Protein AF-A0A510PGV2-F1 (afdb_monomer)

Solvent-accessible surface area (backbone atoms only — not comparable to full-atom values): 8156 Å² total; per-residue (Å²): 136,83,71,83,74,78,72,60,62,69,60,60,51,47,45,37,50,50,29,18,53,53,31,8,51,50,31,44,74,74,47,84,85,83,48,67,59,49,62,38,31,48,44,37,38,28,48,31,63,77,69,66,36,68,88,75,58,78,56,80,30,56,81,50,52,75,54,80,34,72,81,30,33,66,59,37,43,40,51,72,75,66,57,51,56,69,61,58,52,32,24,52,53,23,15,56,55,14,42,55,33,34,50,45,22,51,54,46,35,74,68,45,80,95,51,57,70,71,54,27,54,52,52,9,50,50,50,26,60,54,56,57,53,74,77,53,80,76,77,73,93,70,79,91,123

Mean predicted aligned error: 7.86 Å

Sequence (145 aa):
MTILKRFPLSHTLFWAIIYFVALGIISVILGQDVSWDLRNYHFYNPYMLLTGRFKYDVLPAQIQTFLNPLIDVPFFLAVYYLKLPPIVVGFLMGGFHGLNQWLVHLITYHSLDKVSERYKITLSIAAAITSIFGAAYIGVRNQYW

Organism: NCBI:txid2358142

Radius of gyration: 19.3 Å; Cα contacts (8 Å, |Δi|>4): 127; chains: 1; bounding box: 45×46×48 Å

Foldseek 3Di:
DDDDPDPPVVVLVVQLVVLLQVQLVVLLVVADDPDPCCVQQLQVLLVCVVVVVVVPDDCSNPVSNPDDNPVSNVVNCVCPVVVHDRSVSSSRVSSVVSNVLSVQLVVQLVVDDPDDNVCSNVVSNVRSVVVVVVVVPPPPPDDPD

pLDDT: mean 85.0, std 18.14, range [34.97, 98.25]

Secondary structure (DSSP, 8-state):
--------HHHHHHHHHHHHHHHHHHHHHH-----HHIIIIITHHHHHHHTTGGGT-SSTTGGGGGS-GGGTHHHHIIIIIS---HHHHHHHHHHHHHHHHHHHHHHHHHH-SSS-HHHHHHHHHHHHHHHHHHS----------

Structure (mmCIF, N/CA/C/O backbone):
data_AF-A0A510PGV2-F1
#
_entry.id   AF-A0A510PGV2-F1
#
loop_
_atom_site.group_PDB
_atom_site.id
_atom_site.type_symbol
_atom_site.label_atom_id
_atom_site.label_alt_id
_atom_site.label_comp_id
_atom_site.label_asym_id
_atom_site.label_entity_id
_atom_site.label_seq_id
_atom_site.pdbx_PDB_ins_code
_atom_site.Cartn_x
_atom_site.Cartn_y
_atom_site.Cartn_z
_atom_site.occupancy
_atom_site.B_iso_or_equiv
_atom_site.auth_seq_id
_atom_site.auth_comp_id
_atom_site.auth_asym_id
_atom_site.auth_atom_id
_atom_site.pdbx_PDB_model_num
ATOM 1 N N . MET A 1 1 ? 8.205 -22.340 -30.275 1.00 38.66 1 MET A N 1
ATOM 2 C CA . MET A 1 1 ? 8.136 -22.419 -28.799 1.00 38.66 1 MET A CA 1
ATOM 3 C C . MET A 1 1 ? 9.341 -21.673 -28.239 1.00 38.66 1 MET A C 1
ATOM 5 O O . MET A 1 1 ? 10.336 -22.266 -27.844 1.00 38.66 1 MET A O 1
ATOM 9 N N . THR A 1 2 ? 9.309 -20.347 -28.356 1.00 40.28 2 THR A N 1
ATOM 10 C CA . THR A 1 2 ? 10.484 -19.491 -28.160 1.00 40.28 2 THR A CA 1
ATOM 11 C C . THR A 1 2 ? 10.481 -18.987 -26.726 1.00 40.28 2 THR A C 1
ATOM 13 O O . THR A 1 2 ? 9.855 -17.986 -26.406 1.00 40.28 2 THR A O 1
ATOM 16 N N . ILE A 1 3 ? 11.105 -19.797 -25.872 1.00 44.12 3 ILE A N 1
ATOM 17 C CA . ILE A 1 3 ? 11.958 -1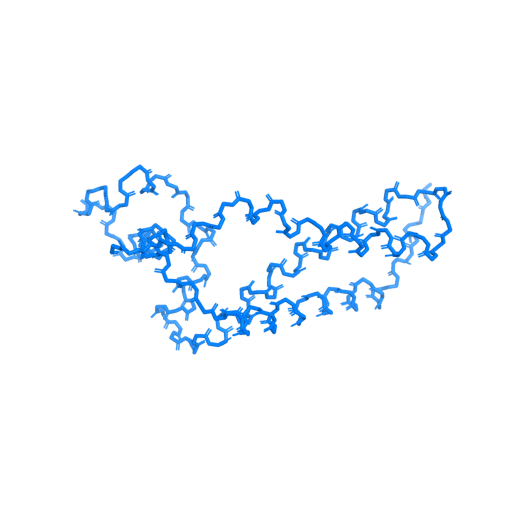9.422 -24.741 1.00 44.12 3 ILE A CA 1
AT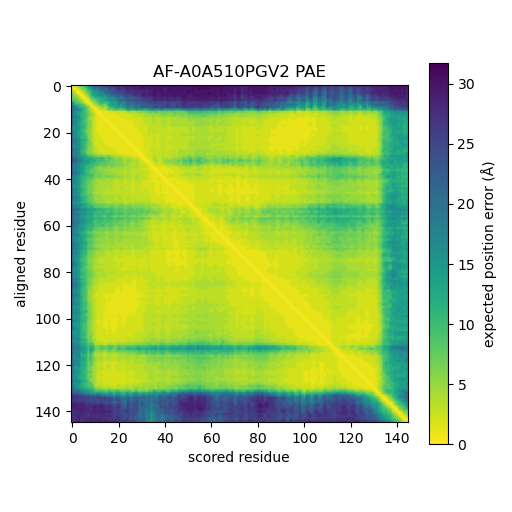OM 18 C C . ILE A 1 3 ? 11.667 -18.021 -24.189 1.00 44.12 3 ILE A C 1
ATOM 20 O O . ILE A 1 3 ? 12.104 -17.015 -24.747 1.00 44.12 3 ILE A O 1
ATOM 24 N N . LEU A 1 4 ? 10.983 -18.012 -23.041 1.00 46.31 4 LEU A N 1
ATOM 25 C CA . LEU A 1 4 ? 11.036 -16.979 -22.010 1.00 46.31 4 LEU A CA 1
ATOM 26 C C . LEU A 1 4 ? 12.460 -16.405 -21.937 1.00 46.31 4 LEU A C 1
ATOM 28 O O . LEU A 1 4 ? 13.350 -16.985 -21.308 1.00 46.31 4 LEU A O 1
ATOM 32 N N . LYS A 1 5 ? 12.696 -15.284 -22.628 1.00 47.00 5 LYS A N 1
ATOM 33 C CA . LYS A 1 5 ? 13.910 -14.494 -22.451 1.00 47.00 5 LYS A CA 1
ATOM 34 C C . LYS A 1 5 ? 13.918 -14.091 -20.987 1.00 47.00 5 LYS A C 1
ATOM 36 O O . LYS A 1 5 ? 13.003 -13.421 -20.522 1.00 47.00 5 LYS A O 1
ATOM 41 N N . ARG A 1 6 ? 14.925 -14.591 -20.272 1.00 46.47 6 ARG A N 1
ATOM 42 C CA . ARG A 1 6 ? 15.174 -14.338 -18.857 1.00 46.47 6 ARG A CA 1
ATOM 43 C C . ARG A 1 6 ? 15.031 -12.842 -18.607 1.00 46.47 6 ARG A C 1
ATOM 45 O O . ARG A 1 6 ? 15.906 -12.081 -19.002 1.00 46.47 6 ARG A O 1
ATOM 52 N N . PHE A 1 7 ? 13.951 -12.440 -17.948 1.00 50.09 7 PHE A N 1
ATOM 53 C CA . PHE A 1 7 ? 13.976 -11.237 -17.137 1.00 50.09 7 PHE A CA 1
ATOM 54 C C . PHE A 1 7 ? 15.038 -11.505 -16.082 1.00 50.09 7 PHE A C 1
ATOM 56 O O . PHE A 1 7 ? 14.822 -12.396 -15.254 1.00 50.09 7 PHE A O 1
ATOM 63 N N . PRO A 1 8 ? 16.215 -10.860 -16.115 1.00 53.31 8 PRO A N 1
ATOM 64 C CA . PRO A 1 8 ? 17.098 -10.983 -14.979 1.00 53.31 8 PRO A CA 1
ATOM 65 C C . PRO A 1 8 ? 16.313 -10.352 -13.826 1.00 53.31 8 PRO A C 1
ATOM 67 O O . PRO A 1 8 ? 16.048 -9.149 -13.834 1.00 53.31 8 PRO A O 1
ATOM 70 N N . LEU A 1 9 ? 15.862 -11.179 -12.875 1.00 52.38 9 LEU A N 1
ATOM 71 C CA . LEU A 1 9 ? 15.089 -10.736 -11.708 1.00 52.38 9 LEU A CA 1
ATOM 72 C C . LEU A 1 9 ? 15.751 -9.522 -11.024 1.00 52.38 9 LEU A C 1
ATOM 74 O O . LEU A 1 9 ? 15.068 -8.733 -10.381 1.00 52.38 9 LEU A O 1
ATOM 78 N N . SER A 1 10 ? 17.066 -9.349 -11.208 1.00 60.03 10 SER A N 1
ATOM 79 C CA . SER A 1 10 ? 17.862 -8.227 -10.721 1.00 60.03 10 SER A CA 1
ATOM 80 C C . SER A 1 10 ? 17.380 -6.847 -11.176 1.00 60.03 10 SER A C 1
ATOM 82 O O . SER A 1 10 ? 17.462 -5.928 -10.374 1.00 60.03 10 SER A O 1
ATOM 84 N N . HIS A 1 11 ? 16.862 -6.659 -12.397 1.00 75.75 11 HIS A N 1
ATOM 85 C CA . HIS A 1 11 ? 16.410 -5.328 -12.840 1.00 75.75 11 HIS A CA 1
ATOM 86 C C . HIS A 1 11 ? 14.982 -5.015 -12.389 1.00 75.75 11 HIS A C 1
ATOM 88 O O . HIS A 1 11 ? 14.704 -3.901 -11.953 1.00 75.75 11 HIS A O 1
ATOM 94 N N . THR A 1 12 ? 14.072 -5.989 -12.449 1.00 85.50 12 THR A N 1
ATOM 95 C CA . THR A 1 12 ? 12.667 -5.771 -12.076 1.00 85.50 12 THR A CA 1
ATOM 96 C C . THR A 1 12 ? 12.497 -5.629 -10.568 1.00 85.50 12 THR A C 1
ATOM 98 O O . THR A 1 12 ? 11.806 -4.710 -10.131 1.00 85.50 12 THR A O 1
ATOM 101 N N . LEU A 1 13 ? 13.165 -6.476 -9.777 1.00 89.44 13 LEU A N 1
ATOM 102 C CA . LEU A 1 13 ? 13.148 -6.393 -8.317 1.00 89.44 13 LEU A CA 1
ATOM 103 C C . LEU A 1 13 ? 13.832 -5.118 -7.817 1.00 89.44 13 LEU A C 1
ATOM 105 O O . LEU A 1 13 ? 13.334 -4.494 -6.886 1.00 89.44 13 LEU A O 1
ATOM 109 N N . PHE A 1 14 ? 14.932 -4.703 -8.457 1.00 91.12 14 PHE A N 1
ATOM 110 C CA . PHE A 1 14 ? 15.593 -3.436 -8.141 1.00 91.12 14 PHE A CA 1
ATOM 111 C C . PHE A 1 14 ? 14.612 -2.266 -8.240 1.00 91.12 14 PHE A C 1
ATOM 113 O O . PHE A 1 14 ? 14.446 -1.529 -7.271 1.00 91.12 14 PHE A O 1
ATOM 120 N N . TRP A 1 15 ? 13.897 -2.135 -9.362 1.00 92.19 15 TRP A N 1
ATOM 121 C CA . TRP A 1 15 ? 12.909 -1.068 -9.513 1.00 92.19 15 TRP A CA 1
ATOM 122 C C . TRP A 1 15 ? 11.751 -1.200 -8.523 1.00 92.19 15 TRP A C 1
ATOM 124 O O . TRP A 1 15 ? 11.356 -0.193 -7.945 1.00 92.19 15 TRP A O 1
ATOM 134 N N . ALA A 1 16 ? 11.254 -2.413 -8.262 1.00 95.25 16 ALA A N 1
ATOM 135 C CA . ALA A 1 16 ? 10.198 -2.633 -7.272 1.00 95.25 16 ALA A CA 1
ATOM 136 C C . ALA A 1 16 ? 10.602 -2.114 -5.883 1.00 95.25 16 ALA A C 1
ATOM 138 O O . ALA A 1 16 ? 9.838 -1.389 -5.249 1.00 95.25 16 ALA A O 1
ATOM 139 N N . ILE A 1 17 ? 11.824 -2.434 -5.441 1.00 96.12 17 ILE A N 1
ATOM 140 C CA . ILE A 1 17 ? 12.372 -1.974 -4.160 1.00 96.12 17 ILE A CA 1
ATOM 141 C C . ILE A 1 17 ? 12.540 -0.455 -4.165 1.00 96.12 17 ILE A C 1
ATOM 143 O O . ILE A 1 17 ? 12.139 0.195 -3.204 1.00 96.12 17 ILE A O 1
ATOM 147 N N . ILE A 1 18 ? 13.092 0.123 -5.237 1.00 95.56 18 ILE A N 1
ATOM 148 C CA . ILE A 1 18 ? 13.268 1.577 -5.350 1.00 95.56 18 ILE A CA 1
ATOM 149 C C . ILE A 1 18 ? 11.925 2.299 -5.238 1.00 95.56 18 ILE A C 1
ATOM 151 O O . ILE A 1 18 ? 11.807 3.224 -4.439 1.00 95.56 18 ILE A O 1
ATOM 155 N N . TYR A 1 19 ? 10.903 1.864 -5.978 1.00 96.31 19 TYR A N 1
ATOM 156 C CA . TYR A 1 19 ? 9.575 2.468 -5.898 1.00 96.31 19 TYR A CA 1
ATOM 157 C C . TYR A 1 19 ? 8.931 2.262 -4.521 1.00 96.31 19 TYR A C 1
ATOM 159 O O . TYR A 1 19 ? 8.390 3.214 -3.966 1.00 96.31 19 TYR A O 1
ATOM 167 N N . PHE A 1 20 ? 9.020 1.062 -3.938 1.00 97.50 20 PHE A N 1
ATOM 168 C CA . PHE A 1 20 ? 8.482 0.793 -2.603 1.00 97.50 20 PHE A CA 1
ATOM 169 C C . PHE A 1 20 ? 9.129 1.701 -1.546 1.00 97.50 20 PHE A C 1
ATOM 171 O O . PHE A 1 20 ? 8.443 2.385 -0.792 1.00 97.50 20 PHE A O 1
ATOM 178 N N . VAL A 1 21 ? 10.461 1.760 -1.509 1.00 98.25 21 VAL A N 1
ATOM 179 C CA . VAL A 1 21 ? 11.188 2.555 -0.513 1.00 98.25 21 VAL A CA 1
ATOM 180 C C . VAL A 1 21 ? 10.975 4.050 -0.742 1.00 98.25 21 VAL A C 1
ATOM 182 O O . VAL A 1 21 ? 10.695 4.769 0.215 1.00 98.25 21 VAL A O 1
ATOM 185 N N . ALA A 1 22 ? 11.060 4.531 -1.986 1.00 96.38 22 ALA A N 1
ATOM 186 C CA . ALA A 1 22 ? 10.897 5.950 -2.290 1.00 96.38 22 ALA A CA 1
ATOM 187 C C . ALA A 1 22 ? 9.501 6.454 -1.908 1.00 96.38 22 ALA A C 1
ATOM 189 O O . ALA A 1 22 ? 9.385 7.471 -1.226 1.00 96.38 22 ALA A O 1
ATOM 190 N N . LEU A 1 23 ? 8.442 5.737 -2.296 1.00 95.88 23 LEU A N 1
ATOM 191 C CA . LEU A 1 23 ? 7.072 6.160 -2.006 1.00 95.88 23 LEU A CA 1
ATOM 192 C C . LEU A 1 23 ? 6.696 5.918 -0.538 1.00 95.88 23 LEU A C 1
ATOM 194 O O . LEU A 1 23 ? 5.927 6.698 0.020 1.00 95.88 23 LEU A O 1
ATOM 198 N N . GLY A 1 24 ? 7.293 4.921 0.123 1.00 96.00 24 GLY A N 1
ATOM 199 C CA . GLY A 1 24 ? 7.198 4.760 1.573 1.00 96.00 24 GLY A CA 1
ATOM 200 C C . GLY A 1 24 ? 7.792 5.953 2.328 1.00 96.00 24 GLY A C 1
ATOM 201 O O . GLY A 1 24 ? 7.138 6.516 3.204 1.00 96.00 24 GLY A O 1
ATOM 202 N N . ILE A 1 25 ? 8.997 6.400 1.953 1.00 97.38 25 ILE A N 1
ATOM 203 C CA . ILE A 1 25 ? 9.633 7.592 2.542 1.00 97.38 25 ILE A CA 1
ATOM 204 C C . ILE A 1 25 ? 8.801 8.846 2.259 1.00 97.38 25 ILE A C 1
ATOM 206 O O . ILE A 1 25 ? 8.531 9.616 3.178 1.00 97.38 25 ILE A O 1
ATOM 210 N N . ILE A 1 26 ? 8.362 9.042 1.011 1.00 94.94 26 ILE A N 1
ATOM 211 C CA . ILE A 1 26 ? 7.525 10.189 0.634 1.00 94.94 26 ILE A CA 1
ATOM 212 C C . ILE A 1 26 ? 6.238 10.209 1.466 1.00 94.94 26 ILE A C 1
ATOM 214 O O . ILE A 1 26 ? 5.883 11.260 1.990 1.00 94.94 26 ILE A O 1
ATOM 218 N N . SER A 1 27 ? 5.575 9.065 1.656 1.00 93.56 27 SER A N 1
ATOM 219 C CA . SER A 1 27 ? 4.366 8.988 2.483 1.00 93.56 27 SER A CA 1
ATOM 220 C C . SER A 1 27 ? 4.624 9.382 3.936 1.00 93.56 27 SER A C 1
ATOM 222 O O . SER A 1 27 ? 3.791 10.057 4.532 1.00 93.56 27 SER A O 1
ATOM 224 N N . VAL A 1 28 ? 5.766 8.994 4.511 1.00 95.00 28 VAL A N 1
ATOM 225 C CA . VAL A 1 28 ? 6.137 9.402 5.875 1.00 95.00 28 VAL A CA 1
ATOM 226 C C . VAL A 1 28 ? 6.386 10.909 5.952 1.00 95.00 28 VAL A C 1
ATOM 228 O O . VAL A 1 28 ? 5.936 11.545 6.901 1.00 95.00 28 VAL A O 1
ATOM 231 N N . ILE A 1 29 ? 7.066 11.488 4.957 1.00 94.56 29 ILE A N 1
ATOM 232 C CA . ILE A 1 29 ? 7.352 12.932 4.899 1.00 94.56 29 ILE A CA 1
ATOM 233 C C . ILE A 1 29 ? 6.063 13.750 4.763 1.00 94.56 29 ILE A C 1
ATOM 235 O O . ILE A 1 29 ? 5.933 14.793 5.399 1.00 94.56 29 ILE A O 1
ATOM 239 N N . LEU A 1 30 ? 5.117 13.288 3.940 1.00 89.88 30 LEU A N 1
ATOM 240 C CA . LEU A 1 30 ? 3.830 13.960 3.738 1.00 89.88 30 LEU A CA 1
ATOM 241 C C . LEU A 1 30 ? 2.914 13.874 4.967 1.00 89.88 30 LEU A C 1
ATOM 243 O O . LEU A 1 30 ? 2.032 14.716 5.124 1.00 89.88 30 LEU A O 1
ATOM 247 N N . GLY A 1 31 ? 3.151 12.903 5.850 1.00 87.31 31 GLY A N 1
ATOM 248 C CA . GLY A 1 31 ? 2.350 12.679 7.043 1.00 87.31 31 GLY A CA 1
ATOM 249 C C . GLY A 1 31 ? 1.068 11.894 6.765 1.00 87.31 31 GLY A C 1
ATOM 250 O O . GLY A 1 31 ? 0.727 11.569 5.628 1.00 87.31 31 GLY A O 1
ATOM 251 N N . GLN A 1 32 ? 0.371 11.543 7.843 1.00 81.56 32 GLN A N 1
ATOM 252 C CA . GLN A 1 32 ? -0.869 10.781 7.762 1.00 81.56 32 GLN A CA 1
ATOM 253 C C . GLN A 1 32 ? -2.043 11.696 7.400 1.00 81.56 32 GLN A C 1
ATOM 255 O O . GLN A 1 32 ? -2.181 12.785 7.958 1.00 81.56 32 GLN A O 1
ATOM 260 N N . ASP A 1 33 ? -2.910 11.219 6.511 1.00 81.19 33 ASP A N 1
ATOM 261 C CA . ASP A 1 33 ? -4.190 11.865 6.241 1.00 81.19 33 ASP A CA 1
ATOM 262 C C . ASP A 1 33 ? -5.111 11.792 7.477 1.00 81.19 33 ASP A C 1
ATOM 264 O O . ASP A 1 33 ? -5.070 10.840 8.260 1.00 81.19 33 ASP A O 1
ATOM 268 N N . VAL A 1 34 ? -5.938 12.816 7.663 1.00 82.44 34 VAL A N 1
ATOM 269 C CA . VAL A 1 34 ? -6.978 12.891 8.705 1.00 82.44 34 VAL A CA 1
ATOM 270 C C . VAL A 1 34 ? -8.317 13.292 8.074 1.00 82.44 34 VAL A C 1
ATOM 272 O O . VAL A 1 34 ? -9.202 13.825 8.744 1.00 82.44 34 VAL A O 1
ATOM 275 N N . SER A 1 35 ? -8.463 13.048 6.770 1.00 87.38 35 SER A N 1
ATOM 276 C CA . SER A 1 35 ? -9.666 13.348 6.010 1.00 87.38 35 SER A CA 1
ATOM 277 C C . SER A 1 35 ? -10.909 12.724 6.630 1.00 87.38 35 SER A C 1
ATOM 279 O O . SER A 1 35 ? -10.879 11.691 7.316 1.00 87.38 35 SER A O 1
ATOM 281 N N . TRP A 1 36 ? -12.039 13.368 6.348 1.00 86.31 36 TRP A N 1
ATOM 282 C CA . TRP A 1 36 ? -13.341 12.814 6.678 1.00 86.31 36 TRP A CA 1
ATOM 283 C C . TRP A 1 36 ? -13.506 11.405 6.092 1.00 86.31 36 TRP A C 1
ATOM 285 O O . TRP A 1 36 ? -13.933 10.508 6.811 1.00 86.31 36 TRP A O 1
ATOM 295 N N . ASP A 1 37 ? -13.065 11.175 4.851 1.00 89.50 37 ASP A N 1
ATOM 296 C CA . ASP A 1 37 ? -13.138 9.873 4.174 1.00 89.50 37 ASP A CA 1
ATOM 297 C C . ASP A 1 37 ? -12.381 8.774 4.928 1.00 89.50 37 ASP A C 1
ATOM 299 O O . ASP A 1 37 ? -12.931 7.691 5.169 1.00 89.50 37 ASP A O 1
ATOM 303 N N . LEU A 1 38 ? -11.146 9.068 5.362 1.00 89.38 38 LEU A N 1
ATOM 304 C CA . LEU A 1 38 ? -10.327 8.118 6.111 1.00 89.38 38 LEU A CA 1
ATOM 305 C C . LEU A 1 38 ? -11.054 7.634 7.369 1.00 89.38 38 LEU A C 1
ATOM 307 O O . LEU A 1 38 ? -11.108 6.440 7.667 1.00 89.38 38 LEU A O 1
ATOM 311 N N . ARG A 1 39 ? -11.614 8.581 8.122 1.00 84.38 39 ARG A N 1
ATOM 312 C CA . ARG A 1 39 ? -12.297 8.301 9.388 1.00 84.38 39 ARG A CA 1
ATOM 313 C C . ARG A 1 39 ? -13.658 7.653 9.163 1.00 84.38 39 ARG A C 1
ATOM 315 O O . ARG A 1 39 ? -14.062 6.824 9.975 1.00 84.38 39 ARG A O 1
ATOM 322 N N . ASN A 1 40 ? -14.345 8.036 8.091 1.00 91.06 40 ASN A N 1
ATOM 323 C CA . ASN A 1 40 ? -15.737 7.688 7.886 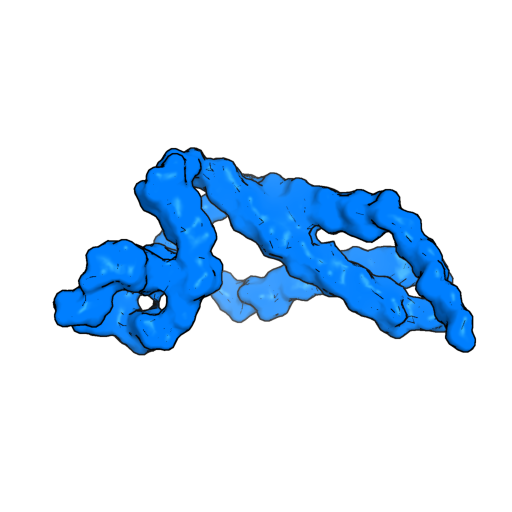1.00 91.06 40 ASN A CA 1
ATOM 324 C C . ASN A 1 40 ? -15.917 6.297 7.286 1.00 91.06 40 ASN A C 1
ATOM 326 O O . ASN A 1 40 ? -16.647 5.507 7.863 1.00 91.06 40 ASN A O 1
ATOM 330 N N . TYR A 1 41 ? -15.243 5.952 6.183 1.00 93.00 41 TYR A N 1
ATOM 331 C CA . TYR A 1 41 ? -15.434 4.634 5.558 1.00 93.00 41 TYR A CA 1
ATOM 332 C C . TYR A 1 41 ? -14.164 3.789 5.485 1.00 93.00 41 TYR A C 1
ATOM 334 O O . TYR A 1 41 ? -14.259 2.582 5.712 1.00 93.00 41 TYR A O 1
ATOM 342 N N . HIS A 1 42 ? -12.985 4.385 5.275 1.00 93.56 42 HIS A N 1
ATOM 343 C CA . HIS A 1 42 ? -11.742 3.604 5.196 1.00 93.56 42 HIS A CA 1
ATOM 344 C C . HIS A 1 42 ? -11.369 2.953 6.533 1.00 93.56 42 HIS A C 1
ATOM 346 O O . HIS A 1 42 ? -10.869 1.835 6.565 1.00 93.56 42 HIS A O 1
ATOM 352 N N . PHE A 1 43 ? -11.628 3.613 7.664 1.00 93.56 43 PHE A N 1
ATOM 353 C CA . PHE A 1 43 ? -11.411 3.005 8.978 1.00 93.56 43 PHE A CA 1
ATOM 354 C C . PHE A 1 43 ? -12.655 2.274 9.497 1.00 93.56 43 PHE A C 1
ATOM 356 O O . PHE A 1 43 ? -12.556 1.159 10.018 1.00 93.56 43 PHE A O 1
ATOM 363 N N . TYR A 1 44 ? -13.836 2.887 9.366 1.00 94.50 44 TYR A N 1
ATOM 364 C CA . TYR A 1 44 ? -15.041 2.358 9.999 1.00 94.50 44 TYR A CA 1
ATOM 365 C C . TYR A 1 44 ? -15.612 1.128 9.290 1.00 94.50 44 TYR A C 1
ATOM 367 O O . TYR A 1 44 ? -16.058 0.208 9.971 1.00 94.50 44 TYR A O 1
ATOM 375 N N . ASN A 1 45 ? -15.605 1.052 7.954 1.00 95.44 45 ASN A N 1
ATOM 376 C CA . ASN A 1 45 ? -16.192 -0.110 7.281 1.00 95.44 45 ASN A CA 1
ATOM 377 C C . ASN A 1 45 ? -15.436 -1.414 7.627 1.00 95.44 45 ASN A C 1
ATOM 379 O O . ASN A 1 45 ? -16.102 -2.407 7.944 1.00 95.44 45 ASN A O 1
ATOM 383 N N . PRO A 1 46 ? -14.085 -1.449 7.667 1.00 95.69 46 PRO A N 1
ATOM 384 C CA . PRO A 1 46 ? -13.348 -2.598 8.196 1.00 95.69 46 PRO A CA 1
ATOM 385 C C . PRO A 1 46 ? -13.633 -2.881 9.672 1.00 95.69 46 PRO A C 1
ATOM 387 O O . PRO A 1 46 ? -13.800 -4.044 10.039 1.00 95.69 46 PRO A O 1
ATOM 390 N N . TYR A 1 47 ? -13.735 -1.843 10.512 1.00 95.56 47 TYR A N 1
ATOM 391 C CA . TYR A 1 47 ? -14.117 -1.994 11.920 1.00 95.56 47 TYR A CA 1
ATOM 392 C C . TYR A 1 47 ? -15.474 -2.688 12.046 1.00 95.56 47 TYR A C 1
ATOM 394 O O . TYR A 1 47 ? -15.594 -3.699 12.737 1.00 95.56 47 TYR A O 1
ATOM 402 N N . MET A 1 48 ? -16.483 -2.193 11.334 1.00 94.69 48 MET A N 1
ATOM 403 C CA . MET A 1 48 ? -17.836 -2.735 11.321 1.00 94.69 48 MET A CA 1
ATOM 404 C C . MET A 1 48 ? -17.863 -4.192 10.837 1.00 94.69 48 MET A C 1
ATOM 406 O O . MET A 1 48 ? -18.535 -5.023 11.455 1.00 94.69 48 MET A O 1
ATOM 410 N N . LEU A 1 49 ? -17.114 -4.509 9.772 1.00 94.62 49 LEU A N 1
ATOM 411 C CA . LEU A 1 49 ? -16.975 -5.868 9.244 1.00 94.62 49 LEU A CA 1
ATOM 412 C C . LEU A 1 49 ? -16.355 -6.815 10.281 1.00 94.62 49 LEU A C 1
ATOM 414 O O . LEU A 1 49 ? -16.910 -7.875 10.561 1.00 94.62 49 LEU A O 1
ATOM 418 N N . LEU A 1 50 ? -15.205 -6.443 10.847 1.00 96.38 50 LEU A N 1
ATOM 419 C CA . LEU A 1 50 ? -14.375 -7.341 11.656 1.00 96.38 50 LEU A CA 1
ATOM 420 C C . LEU A 1 50 ? -14.817 -7.434 13.121 1.00 96.38 50 LEU A C 1
ATOM 422 O O . LEU A 1 50 ? -14.523 -8.424 13.785 1.00 96.38 50 LEU A O 1
ATOM 426 N N . THR A 1 51 ? -15.559 -6.446 13.623 1.00 95.31 51 THR A N 1
ATOM 427 C CA . THR A 1 51 ? -16.140 -6.472 14.979 1.00 95.31 51 THR A CA 1
ATOM 428 C C . THR A 1 51 ? -17.588 -6.964 15.010 1.00 95.31 51 THR A C 1
ATOM 430 O O . THR A 1 51 ? -18.209 -6.995 16.071 1.00 95.31 51 THR A O 1
ATOM 433 N N . GLY A 1 52 ? -18.136 -7.377 13.860 1.00 93.19 52 GLY A N 1
ATOM 434 C CA . GLY A 1 52 ? -19.492 -7.919 13.764 1.00 93.19 52 GLY A CA 1
ATOM 435 C C . GLY A 1 52 ? -20.589 -6.878 13.993 1.00 93.19 52 GLY A C 1
ATOM 436 O O . GLY A 1 52 ? -21.711 -7.234 14.358 1.00 93.19 52 GLY A O 1
ATOM 437 N N . ARG A 1 53 ? -20.288 -5.591 13.782 1.00 93.00 53 ARG A N 1
ATOM 438 C CA . ARG A 1 53 ? -21.223 -4.499 14.070 1.00 93.00 53 ARG A CA 1
ATOM 439 C C . ARG A 1 53 ? -22.199 -4.162 12.944 1.00 93.00 53 ARG A C 1
ATOM 441 O O . ARG A 1 53 ? -23.108 -3.361 13.139 1.00 93.00 53 ARG A O 1
ATOM 448 N N . PHE A 1 54 ? -22.083 -4.847 11.807 1.00 86.12 54 PHE A N 1
ATOM 449 C CA . PHE A 1 54 ? -22.913 -4.640 10.615 1.00 86.12 54 PHE A CA 1
ATOM 450 C C . PHE A 1 54 ? -24.432 -4.631 10.880 1.00 86.12 54 PHE A C 1
ATOM 452 O O . PHE A 1 54 ? -25.181 -3.979 10.165 1.00 86.12 54 PHE A O 1
ATOM 459 N N . LYS A 1 55 ? -24.906 -5.355 11.904 1.00 87.94 55 LYS A N 1
ATOM 460 C CA . LYS A 1 55 ? -26.337 -5.432 12.256 1.00 87.94 55 LYS A CA 1
ATOM 461 C C . LYS A 1 55 ? -26.825 -4.319 13.190 1.00 87.94 55 LYS A C 1
ATOM 463 O O . LYS A 1 55 ? -28.028 -4.224 13.408 1.00 87.94 55 LYS A O 1
ATOM 468 N N . TYR A 1 56 ? -25.920 -3.541 13.778 1.00 92.12 56 TYR A N 1
ATOM 469 C CA . TYR A 1 56 ? -26.244 -2.559 14.816 1.00 92.12 56 TYR A CA 1
ATOM 470 C C . TYR A 1 56 ? -26.086 -1.126 14.315 1.00 92.12 56 TYR A C 1
ATOM 472 O O . TYR A 1 56 ? -26.906 -0.271 14.642 1.00 92.12 56 TYR A O 1
ATOM 480 N N . ASP A 1 57 ? -25.054 -0.871 13.513 1.00 91.94 57 ASP A N 1
ATOM 481 C CA . ASP A 1 57 ? -24.737 0.473 13.044 1.00 91.94 57 ASP A CA 1
ATOM 482 C C . ASP A 1 57 ? -25.427 0.727 11.693 1.00 91.94 57 ASP A C 1
ATOM 484 O O . ASP A 1 57 ? -25.091 0.121 10.676 1.00 91.94 57 ASP A O 1
ATOM 488 N N . VAL A 1 58 ? -26.428 1.613 11.678 1.00 88.62 58 VAL A N 1
ATOM 489 C CA . VAL A 1 58 ? -27.203 1.939 10.469 1.00 88.62 58 VAL A CA 1
ATOM 490 C C . VAL A 1 58 ? -26.539 3.089 9.715 1.00 88.62 58 VAL A C 1
ATOM 492 O O . VAL A 1 58 ? -26.511 4.212 10.211 1.00 88.62 58 VAL A O 1
ATOM 495 N N . LEU A 1 59 ? -26.048 2.809 8.502 1.00 90.44 59 LEU A N 1
ATOM 496 C CA . LEU A 1 59 ? -25.430 3.786 7.587 1.00 90.44 59 LEU A CA 1
ATOM 497 C C . LEU A 1 59 ? -24.385 4.709 8.255 1.00 90.44 59 LEU A C 1
ATOM 499 O O . LEU A 1 59 ? -24.432 5.927 8.056 1.00 90.44 59 LEU A O 1
ATOM 503 N N . PRO A 1 60 ? -23.423 4.158 9.023 1.00 89.81 60 PRO A N 1
ATOM 504 C CA . PRO A 1 60 ? -22.438 4.940 9.778 1.00 89.81 60 PRO A CA 1
ATOM 505 C C . PRO A 1 60 ? -21.590 5.861 8.892 1.00 89.81 60 PRO A C 1
ATOM 507 O O . PRO A 1 60 ? -21.118 6.889 9.361 1.00 89.81 60 PRO A O 1
ATOM 510 N N . ALA A 1 61 ? -21.453 5.509 7.611 1.00 92.25 61 ALA A N 1
ATOM 511 C CA . ALA A 1 61 ? -20.721 6.246 6.594 1.00 92.25 61 ALA A CA 1
ATOM 512 C C . ALA A 1 61 ? -21.620 6.644 5.412 1.00 92.25 61 ALA A C 1
ATOM 514 O O . ALA A 1 61 ? -21.162 6.680 4.277 1.00 92.25 61 ALA A O 1
ATOM 515 N N . GLN A 1 62 ? -22.910 6.910 5.652 1.00 93.06 62 GLN A N 1
ATOM 516 C CA . GLN A 1 62 ? -23.881 7.293 4.616 1.00 93.06 62 GLN A CA 1
ATOM 517 C C . GLN A 1 62 ? -23.876 6.311 3.424 1.00 93.06 62 GLN A C 1
ATOM 519 O O . GLN A 1 62 ? -23.996 5.101 3.615 1.00 93.06 62 GLN A O 1
ATOM 524 N N . ILE A 1 63 ? -23.743 6.803 2.186 1.00 93.31 63 ILE A N 1
ATOM 525 C CA . ILE A 1 63 ? -23.676 5.947 0.994 1.00 93.31 63 ILE A CA 1
ATOM 526 C C . ILE A 1 63 ? -22.362 5.151 0.938 1.00 93.31 63 ILE A C 1
ATOM 528 O O . ILE 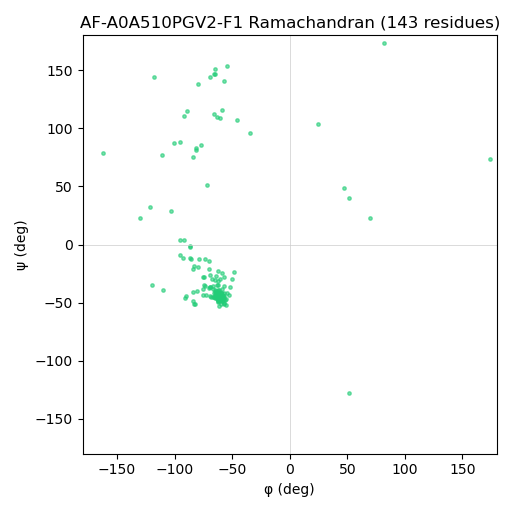A 1 63 ? -22.329 4.045 0.400 1.00 93.31 63 ILE A O 1
ATOM 532 N N . GLN A 1 64 ? -21.294 5.663 1.554 1.00 94.69 64 GLN A N 1
ATOM 533 C CA . GLN A 1 64 ? -19.980 5.029 1.600 1.00 94.69 64 GLN A CA 1
ATOM 534 C C . GLN A 1 64 ? -19.958 3.771 2.484 1.00 94.69 64 GLN A C 1
ATOM 536 O O . GLN A 1 64 ? -19.052 2.952 2.347 1.00 94.69 64 GLN A O 1
ATOM 541 N N . THR A 1 65 ? -20.974 3.536 3.325 1.00 93.00 65 THR A N 1
ATOM 542 C CA . THR A 1 65 ? -21.145 2.270 4.067 1.00 93.00 65 THR A CA 1
ATOM 543 C C . THR A 1 65 ? -21.208 1.050 3.144 1.00 93.00 65 THR A C 1
ATOM 545 O O . THR A 1 65 ? -20.816 -0.044 3.542 1.00 93.00 65 THR A O 1
ATOM 548 N N . PHE A 1 66 ? -21.674 1.227 1.906 1.00 91.38 66 PHE A N 1
ATOM 549 C CA . PHE A 1 66 ? -21.810 0.140 0.936 1.00 91.38 66 PHE A CA 1
ATOM 550 C C . PHE A 1 66 ? -20.539 -0.127 0.115 1.00 91.38 66 PHE A C 1
ATOM 552 O O . PHE A 1 66 ? -20.534 -1.033 -0.719 1.00 91.38 66 PHE A O 1
ATOM 559 N N . LEU A 1 67 ? -19.460 0.636 0.328 1.00 93.38 67 LEU A N 1
ATOM 560 C CA . LEU A 1 67 ? -18.173 0.369 -0.314 1.00 93.38 67 LEU A CA 1
ATOM 561 C C . LEU A 1 67 ? -17.552 -0.915 0.239 1.00 93.38 67 LEU A C 1
ATOM 563 O O . LEU A 1 67 ? -17.657 -1.209 1.429 1.00 93.38 67 LEU A O 1
ATOM 567 N N . ASN A 1 68 ? -16.876 -1.671 -0.629 1.00 94.31 68 ASN A N 1
ATOM 568 C CA . ASN A 1 68 ? -16.204 -2.905 -0.235 1.00 94.31 68 ASN A CA 1
ATOM 569 C C . ASN A 1 68 ? -15.040 -2.597 0.735 1.00 94.31 68 ASN A C 1
ATOM 571 O O . ASN A 1 68 ? -14.036 -2.038 0.293 1.00 94.31 68 ASN A O 1
ATOM 575 N N . PRO A 1 69 ? -15.119 -3.004 2.018 1.00 93.44 69 PRO A N 1
ATOM 576 C CA . PRO A 1 69 ? -14.098 -2.680 3.016 1.00 93.44 69 PRO A CA 1
ATOM 577 C C . PRO A 1 69 ? -12.801 -3.472 2.853 1.00 93.44 69 PRO A C 1
ATOM 579 O O . PRO A 1 69 ? -11.820 -3.170 3.526 1.00 93.44 69 PRO A O 1
ATOM 582 N N . LEU A 1 70 ? -12.777 -4.525 2.024 1.00 94.81 70 LEU A N 1
ATOM 583 C CA . LEU A 1 70 ? -11.656 -5.468 1.981 1.00 94.81 70 LEU A CA 1
ATOM 584 C C . LEU A 1 70 ? -10.334 -4.806 1.591 1.00 94.81 70 LEU A C 1
ATOM 586 O O . LEU A 1 70 ? -9.281 -5.258 2.036 1.00 94.81 70 LEU A O 1
ATOM 590 N N . ILE A 1 71 ? -10.386 -3.734 0.797 1.00 90.75 71 ILE A N 1
ATOM 591 C CA . ILE A 1 71 ? -9.190 -2.985 0.407 1.00 90.75 71 ILE A CA 1
ATOM 592 C C . ILE A 1 71 ? -8.544 -2.263 1.597 1.00 90.75 71 ILE A C 1
ATOM 594 O O . ILE A 1 71 ? -7.322 -2.146 1.651 1.00 90.75 71 ILE A O 1
ATOM 598 N N . ASP A 1 72 ? -9.345 -1.869 2.587 1.00 94.31 72 ASP A N 1
ATOM 599 C CA . ASP A 1 72 ? -8.899 -1.136 3.770 1.00 94.31 72 ASP A CA 1
ATOM 600 C C . ASP A 1 72 ? -8.608 -2.056 4.968 1.00 94.31 72 ASP A C 1
ATOM 602 O O . ASP A 1 72 ? -8.031 -1.624 5.967 1.00 94.31 72 ASP A O 1
ATOM 606 N N . VAL A 1 73 ? -8.955 -3.347 4.885 1.00 95.62 73 VAL A N 1
ATOM 607 C CA . VAL A 1 73 ? -8.692 -4.327 5.953 1.00 95.62 73 VAL A CA 1
ATOM 608 C C . VAL A 1 73 ? -7.210 -4.382 6.347 1.00 95.62 73 VAL A C 1
ATOM 610 O O . VAL A 1 73 ? -6.945 -4.320 7.547 1.00 95.62 73 VAL A O 1
ATOM 613 N N . PRO A 1 74 ? -6.224 -4.454 5.427 1.00 94.50 74 PRO A N 1
ATOM 614 C CA . PRO A 1 74 ? -4.813 -4.468 5.818 1.00 94.50 74 PRO A CA 1
ATOM 615 C C . PRO A 1 74 ? -4.403 -3.226 6.620 1.00 94.50 74 PRO A C 1
ATOM 617 O O . PRO A 1 74 ? -3.711 -3.349 7.632 1.00 94.50 74 PRO A O 1
ATOM 620 N N . PHE A 1 75 ? -4.881 -2.046 6.210 1.00 93.75 75 PHE A N 1
ATOM 621 C CA . PHE A 1 75 ? -4.671 -0.793 6.933 1.00 93.75 75 PHE A CA 1
ATOM 622 C C . PHE A 1 75 ? -5.312 -0.844 8.327 1.00 93.75 75 PHE A C 1
ATOM 624 O O . PHE A 1 75 ? -4.650 -0.570 9.331 1.00 93.75 75 PHE A O 1
ATOM 631 N N . PHE A 1 76 ? -6.571 -1.273 8.413 1.00 95.31 76 PHE A N 1
ATOM 632 C CA . PHE A 1 76 ? -7.283 -1.388 9.681 1.00 95.31 76 PHE A CA 1
ATOM 633 C C . PHE A 1 76 ? -6.617 -2.385 10.640 1.00 95.31 76 PHE A C 1
ATOM 635 O O . PHE A 1 76 ? -6.444 -2.073 11.816 1.00 95.31 76 PHE A O 1
ATOM 642 N N . LEU A 1 77 ? -6.191 -3.560 10.163 1.00 97.06 77 LEU A N 1
ATOM 643 C CA . LEU A 1 77 ? -5.485 -4.550 10.984 1.00 97.06 77 LEU A CA 1
ATOM 644 C C . LEU A 1 77 ? -4.180 -3.975 11.549 1.00 97.06 77 LEU A C 1
ATOM 646 O O . LEU A 1 77 ? -3.902 -4.148 12.739 1.00 97.06 77 LEU A O 1
ATOM 650 N N . ALA A 1 78 ? -3.408 -3.270 10.716 1.00 96.00 78 ALA A N 1
ATOM 651 C CA . ALA A 1 78 ? -2.154 -2.636 11.107 1.00 96.00 78 ALA A CA 1
ATOM 652 C C . ALA A 1 78 ? -2.344 -1.609 12.235 1.00 96.00 78 ALA A C 1
ATOM 654 O O . ALA A 1 78 ? -1.561 -1.581 13.187 1.00 96.00 78 ALA A O 1
ATOM 655 N N . VAL A 1 79 ? -3.402 -0.801 12.157 1.00 94.25 79 VAL A N 1
ATOM 656 C CA . VAL A 1 79 ? -3.687 0.252 13.140 1.00 94.25 79 VAL A CA 1
ATOM 657 C C . VAL A 1 79 ? -4.387 -0.297 14.386 1.00 94.25 79 VAL A C 1
ATOM 659 O O . VAL A 1 79 ? -3.949 -0.039 15.504 1.00 94.25 79 VAL A O 1
ATOM 662 N N . TYR A 1 80 ? -5.474 -1.051 14.222 1.00 95.88 80 TYR A N 1
ATOM 663 C CA . TYR A 1 80 ? -6.376 -1.410 15.319 1.00 95.88 80 TYR A CA 1
ATOM 664 C C . TYR A 1 80 ? -5.902 -2.630 16.115 1.00 95.88 80 TYR A C 1
ATOM 666 O O . TYR A 1 80 ? -5.846 -2.587 17.346 1.00 95.88 80 TYR A O 1
ATOM 674 N N . TYR A 1 81 ? -5.540 -3.717 15.427 1.00 97.25 81 TYR A N 1
ATOM 675 C CA . TYR A 1 81 ? -5.150 -4.967 16.088 1.00 97.25 81 TYR A CA 1
ATOM 676 C C . TYR A 1 81 ? -3.649 -5.041 16.360 1.00 97.25 81 TYR A C 1
ATOM 678 O O . TYR A 1 81 ? -3.251 -5.398 17.467 1.00 97.25 81 TYR A O 1
ATOM 686 N N . LEU A 1 82 ? -2.817 -4.688 15.375 1.00 97.56 82 LEU A N 1
ATOM 687 C CA . LEU A 1 82 ? -1.357 -4.747 15.501 1.00 97.56 82 LEU A CA 1
ATOM 688 C C . LEU A 1 82 ? -0.766 -3.517 16.200 1.00 97.56 82 LEU A C 1
ATOM 690 O O . LEU A 1 82 ? 0.359 -3.591 16.689 1.00 97.56 82 LEU A O 1
ATOM 694 N N . LYS A 1 83 ? -1.517 -2.408 16.268 1.00 97.00 83 LYS A N 1
ATOM 695 C CA . LYS A 1 83 ? -1.109 -1.150 16.920 1.00 97.00 83 LYS A CA 1
ATOM 696 C C . LYS A 1 83 ? 0.259 -0.656 16.445 1.00 97.00 83 LYS A C 1
ATOM 698 O O . LYS A 1 83 ? 1.075 -0.189 17.241 1.00 97.00 83 LYS A O 1
ATOM 703 N N . LEU A 1 84 ? 0.525 -0.791 15.146 1.00 96.44 84 LEU A N 1
ATOM 704 C CA . LEU A 1 84 ? 1.791 -0.362 14.568 1.00 96.44 84 LEU A CA 1
ATOM 705 C C . LEU A 1 84 ? 1.943 1.165 14.676 1.00 96.44 84 LEU A C 1
ATOM 707 O O . LEU A 1 84 ? 0.949 1.889 14.566 1.00 96.44 84 LEU A O 1
ATOM 711 N N . PRO A 1 85 ? 3.174 1.684 14.846 1.00 95.50 85 PRO A N 1
ATOM 712 C CA . PRO A 1 85 ? 3.407 3.122 14.843 1.00 95.50 85 PRO A CA 1
ATOM 713 C C . PRO A 1 85 ? 2.920 3.762 13.530 1.00 95.50 85 PRO A C 1
ATOM 715 O O . PRO A 1 85 ? 3.177 3.192 12.465 1.00 95.50 85 PRO A O 1
ATOM 718 N N . PRO A 1 86 ? 2.314 4.966 13.558 1.00 90.88 86 PRO A N 1
ATOM 719 C CA . PRO A 1 86 ? 1.816 5.645 12.355 1.00 90.88 86 PRO A CA 1
ATOM 720 C C . PRO A 1 86 ? 2.853 5.777 11.237 1.00 90.88 86 PRO A C 1
ATOM 722 O O . PRO A 1 86 ? 2.534 5.601 10.067 1.00 90.88 86 PRO A O 1
ATOM 725 N N . ILE A 1 87 ? 4.119 6.005 11.599 1.00 95.50 87 ILE A N 1
ATOM 726 C CA . ILE A 1 87 ? 5.242 6.085 10.653 1.00 95.50 87 ILE A CA 1
ATOM 727 C C . ILE A 1 87 ? 5.433 4.759 9.903 1.00 95.50 87 ILE A C 1
ATOM 729 O O . ILE A 1 87 ? 5.662 4.761 8.697 1.00 95.50 87 ILE A O 1
ATOM 733 N N . VAL A 1 88 ? 5.313 3.622 10.595 1.00 96.62 88 VAL A N 1
ATOM 734 C CA . VAL A 1 88 ? 5.447 2.291 9.984 1.00 96.62 88 VAL A CA 1
ATOM 735 C C . VAL A 1 88 ? 4.269 2.019 9.055 1.00 96.62 88 VAL A C 1
ATOM 737 O O . VAL A 1 88 ? 4.474 1.569 7.931 1.00 96.62 88 VAL A O 1
ATOM 740 N N . VAL A 1 89 ? 3.046 2.335 9.491 1.00 94.81 89 VAL A N 1
ATOM 741 C CA . VAL A 1 89 ? 1.843 2.177 8.660 1.00 94.81 89 VAL A CA 1
ATOM 742 C C . VAL A 1 89 ? 1.941 3.044 7.405 1.00 94.81 89 VAL A C 1
ATOM 744 O O . VAL A 1 89 ? 1.763 2.531 6.304 1.00 94.81 89 VAL A O 1
ATOM 747 N N . GLY A 1 90 ? 2.301 4.321 7.551 1.00 93.00 90 GLY A N 1
ATOM 748 C CA . GLY A 1 90 ? 2.497 5.243 6.432 1.00 93.00 90 GLY A CA 1
ATOM 749 C C . GLY A 1 90 ? 3.572 4.760 5.460 1.00 93.00 90 GLY A C 1
ATOM 750 O O . GLY A 1 90 ? 3.337 4.725 4.256 1.00 93.00 90 GLY A O 1
ATOM 751 N N . PHE A 1 91 ? 4.717 4.292 5.965 1.00 96.62 91 PHE A N 1
ATOM 752 C CA . PHE A 1 91 ? 5.775 3.737 5.120 1.00 96.62 91 PHE A CA 1
ATOM 753 C C . PHE A 1 91 ? 5.305 2.515 4.321 1.00 96.62 91 PHE A C 1
ATOM 755 O O . PHE A 1 91 ? 5.554 2.437 3.120 1.00 96.62 91 PHE A O 1
ATOM 762 N N . LEU A 1 92 ? 4.610 1.570 4.962 1.00 95.50 92 LEU A N 1
ATOM 763 C CA . LEU A 1 92 ? 4.116 0.362 4.295 1.00 95.50 92 LEU A CA 1
ATOM 764 C C . LEU A 1 92 ? 3.038 0.686 3.258 1.00 95.50 92 LEU A C 1
ATOM 766 O O . LEU A 1 92 ? 3.112 0.188 2.137 1.00 95.50 92 LEU A O 1
ATOM 770 N N . MET A 1 93 ? 2.075 1.546 3.600 1.00 93.25 93 MET A N 1
ATOM 771 C CA . MET A 1 93 ? 1.026 1.979 2.673 1.00 93.25 93 MET A CA 1
ATOM 772 C C . MET A 1 93 ? 1.630 2.721 1.479 1.00 93.25 93 MET A C 1
ATOM 774 O O . MET A 1 93 ? 1.375 2.349 0.333 1.00 93.25 93 MET A O 1
ATOM 778 N N . GLY A 1 94 ? 2.503 3.701 1.727 1.00 94.00 94 GLY A N 1
ATOM 779 C CA . GLY A 1 94 ? 3.241 4.407 0.680 1.00 94.00 94 GLY A CA 1
ATOM 780 C C . GLY A 1 94 ? 4.056 3.459 -0.198 1.00 94.00 94 GLY A C 1
ATOM 781 O O . GLY A 1 94 ? 4.029 3.569 -1.422 1.00 94.00 94 GLY A O 1
ATOM 782 N N . GLY A 1 95 ? 4.713 2.468 0.403 1.00 95.56 95 GLY A N 1
ATOM 783 C CA . GLY A 1 95 ? 5.460 1.456 -0.332 1.00 95.56 95 GLY A CA 1
ATOM 784 C C . GLY A 1 95 ? 4.581 0.577 -1.218 1.00 95.56 95 GLY A C 1
ATOM 785 O O . GLY A 1 95 ? 4.913 0.368 -2.387 1.00 95.56 95 GLY A O 1
ATOM 786 N N . PHE A 1 96 ? 3.423 0.127 -0.727 1.00 94.06 96 PHE A N 1
ATOM 787 C CA . PHE A 1 96 ? 2.452 -0.604 -1.545 1.00 94.06 96 PHE A CA 1
ATOM 788 C C . PHE 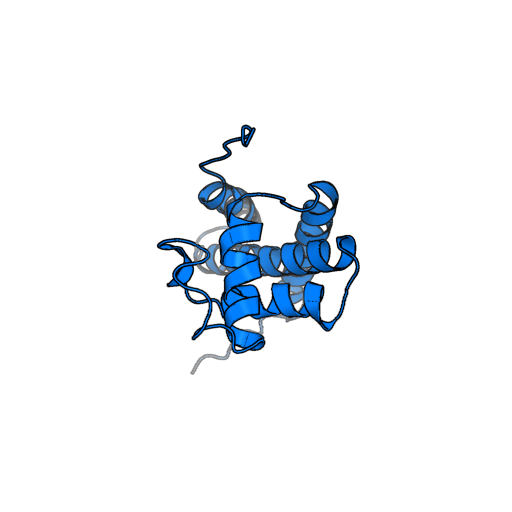A 1 96 ? 1.923 0.246 -2.705 1.00 94.06 96 PHE A C 1
ATOM 790 O O . PHE A 1 96 ? 1.835 -0.250 -3.829 1.00 94.06 96 PHE A O 1
ATOM 797 N N . HIS A 1 97 ? 1.672 1.541 -2.489 1.00 91.88 97 HIS A N 1
ATOM 798 C CA . HIS A 1 97 ? 1.365 2.465 -3.584 1.00 91.88 97 HIS A CA 1
ATOM 799 C C . HIS A 1 97 ? 2.536 2.614 -4.570 1.00 91.88 97 HIS A C 1
ATOM 801 O O . HIS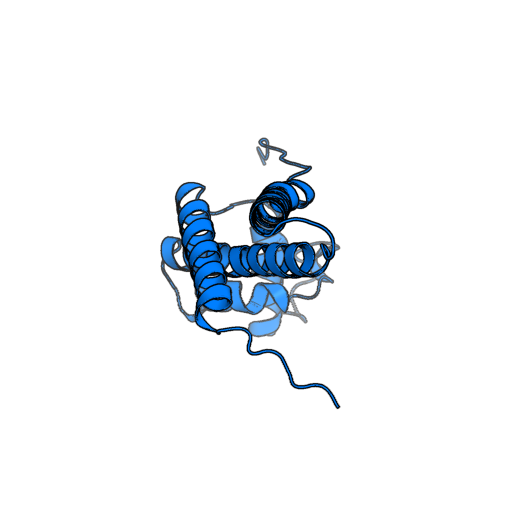 A 1 97 ? 2.311 2.716 -5.777 1.00 91.88 97 HIS A O 1
ATOM 807 N N . GLY A 1 98 ? 3.782 2.559 -4.093 1.00 95.06 98 GLY A N 1
ATOM 808 C CA . GLY A 1 98 ? 4.981 2.504 -4.930 1.00 95.06 98 GLY A CA 1
ATOM 809 C C . GLY A 1 98 ? 5.001 1.303 -5.875 1.00 95.06 98 GLY A C 1
ATOM 810 O O . GLY A 1 98 ? 5.358 1.453 -7.044 1.00 95.06 98 GLY A O 1
ATOM 811 N N . LEU A 1 99 ? 4.534 0.130 -5.437 1.00 95.38 99 LEU A N 1
ATOM 812 C CA . LEU A 1 99 ? 4.451 -1.048 -6.310 1.00 95.38 99 LEU A CA 1
ATOM 813 C C . LEU A 1 99 ? 3.499 -0.837 -7.494 1.00 95.38 99 LEU A C 1
ATOM 815 O O . LEU A 1 99 ? 3.776 -1.334 -8.582 1.00 95.38 99 LEU A O 1
ATOM 819 N N . ASN A 1 100 ? 2.440 -0.038 -7.338 1.00 94.31 100 ASN A N 1
ATOM 820 C CA . ASN A 1 100 ? 1.586 0.330 -8.471 1.00 94.31 100 ASN A CA 1
ATOM 821 C C . ASN A 1 100 ? 2.356 1.172 -9.503 1.00 94.31 100 ASN A C 1
ATOM 823 O O . ASN A 1 100 ? 2.218 0.944 -10.703 1.00 94.31 100 ASN A O 1
ATOM 827 N N . GLN A 1 101 ? 3.223 2.088 -9.058 1.00 94.56 101 GLN A N 1
ATOM 828 C CA . GLN A 1 101 ? 4.061 2.886 -9.966 1.00 94.56 101 GLN A CA 1
ATOM 829 C C . GLN A 1 101 ? 5.125 2.034 -10.659 1.00 94.56 101 GLN A C 1
ATOM 831 O O . GLN A 1 101 ? 5.395 2.206 -11.848 1.00 94.56 101 GLN A O 1
ATOM 836 N N . TRP A 1 102 ? 5.675 1.051 -9.949 1.00 95.38 102 TRP A N 1
ATOM 837 C CA . TRP A 1 102 ? 6.538 0.042 -10.550 1.00 95.38 102 TRP A CA 1
ATOM 838 C C . TRP A 1 102 ? 5.820 -0.755 -11.651 1.00 95.38 102 TRP A C 1
ATOM 840 O O . TRP A 1 102 ? 6.396 -0.972 -12.718 1.00 95.38 102 TRP A O 1
ATOM 850 N N . LEU A 1 103 ? 4.555 -1.138 -11.454 1.00 95.00 103 LEU A N 1
ATOM 851 C CA . LEU A 1 103 ? 3.768 -1.809 -12.494 1.00 95.00 103 LEU A CA 1
ATOM 852 C C . LEU A 1 103 ? 3.538 -0.905 -13.714 1.00 95.00 103 LEU A C 1
ATOM 854 O O . LEU A 1 103 ? 3.706 -1.367 -14.841 1.00 95.00 103 LEU A O 1
ATOM 858 N N . VAL A 1 104 ? 3.233 0.383 -13.515 1.00 94.69 104 VAL A N 1
ATOM 859 C CA . VAL A 1 104 ? 3.123 1.363 -14.616 1.00 94.69 104 VAL A CA 1
ATOM 860 C C . VAL A 1 104 ? 4.440 1.473 -15.385 1.00 94.69 104 VAL A C 1
ATOM 862 O O . VAL A 1 104 ? 4.441 1.444 -16.621 1.00 94.69 104 VAL A O 1
ATOM 865 N N . HIS A 1 105 ? 5.566 1.537 -14.671 1.00 94.19 105 HIS A N 1
ATOM 866 C CA . HIS A 1 105 ? 6.895 1.526 -15.272 1.00 94.19 105 HIS A CA 1
ATOM 867 C C . HIS A 1 105 ? 7.107 0.265 -16.125 1.00 94.19 105 HIS A C 1
ATOM 869 O O . HIS A 1 105 ? 7.509 0.369 -17.283 1.00 94.19 105 HIS A O 1
ATOM 875 N N . LEU A 1 106 ? 6.795 -0.924 -15.598 1.00 94.00 106 LEU A N 1
ATOM 876 C CA . LEU A 1 106 ? 6.947 -2.178 -16.339 1.00 94.00 106 LEU A CA 1
ATOM 877 C C . LEU A 1 106 ? 6.060 -2.228 -17.582 1.00 94.00 106 LEU A C 1
ATOM 879 O O . LEU A 1 106 ? 6.553 -2.567 -18.655 1.00 94.00 106 LEU A O 1
ATOM 883 N N . ILE A 1 107 ? 4.779 -1.885 -17.460 1.00 94.06 107 ILE A N 1
ATOM 884 C CA . ILE A 1 107 ? 3.840 -1.900 -18.588 1.00 94.06 107 ILE A CA 1
ATOM 885 C C . ILE A 1 107 ? 4.324 -0.945 -19.680 1.00 94.06 107 ILE A C 1
ATOM 887 O O . ILE A 1 107 ? 4.417 -1.332 -20.845 1.00 94.06 107 ILE A O 1
ATOM 891 N N . THR A 1 108 ? 4.700 0.279 -19.306 1.00 94.44 108 THR A N 1
ATOM 892 C CA . THR A 1 108 ? 5.167 1.291 -20.262 1.00 94.44 108 THR A CA 1
ATOM 893 C C . THR A 1 108 ? 6.460 0.856 -20.942 1.00 94.44 108 THR A C 1
ATOM 895 O O . THR A 1 108 ? 6.566 0.932 -22.163 1.00 94.44 108 THR A O 1
ATOM 898 N N . TYR A 1 109 ? 7.427 0.342 -20.179 1.00 92.88 109 TYR A N 1
ATOM 899 C CA . TYR A 1 109 ? 8.701 -0.133 -20.718 1.00 92.88 109 TYR A CA 1
ATOM 900 C C . TYR A 1 109 ? 8.504 -1.242 -21.767 1.00 92.88 109 TYR A C 1
ATOM 902 O O . TYR A 1 109 ? 9.106 -1.189 -22.840 1.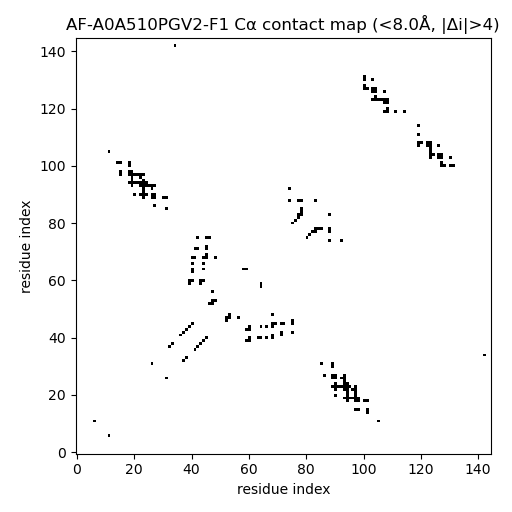00 92.88 109 TYR A O 1
ATOM 910 N N . HIS A 1 110 ? 7.618 -2.207 -21.492 1.00 92.19 110 HIS A N 1
ATOM 911 C CA . HIS A 1 110 ? 7.323 -3.322 -22.402 1.00 92.19 110 HIS A CA 1
ATOM 912 C C . HIS A 1 110 ? 6.394 -2.959 -23.562 1.00 92.19 110 HIS A C 1
ATOM 914 O O . HIS A 1 110 ? 6.289 -3.733 -24.505 1.00 92.19 110 HIS A O 1
ATOM 920 N N . SER A 1 111 ? 5.741 -1.798 -23.519 1.00 93.88 111 SER A N 1
ATOM 921 C CA . SER A 1 111 ? 4.884 -1.316 -24.610 1.00 93.88 111 SER A CA 1
ATOM 922 C C . SER A 1 111 ? 5.666 -0.559 -25.693 1.00 93.88 111 SER A C 1
ATOM 924 O O . SER A 1 111 ? 5.136 -0.273 -26.765 1.00 93.88 111 SER A O 1
ATOM 926 N N . LEU A 1 112 ? 6.930 -0.207 -25.430 1.00 90.62 112 LEU A N 1
ATOM 927 C CA . LEU A 1 112 ? 7.776 0.574 -26.333 1.00 90.62 112 LEU A CA 1
ATOM 928 C C . LEU A 1 112 ? 8.748 -0.338 -27.093 1.00 90.62 112 LEU A C 1
ATOM 930 O O . LEU A 1 112 ? 9.886 -0.521 -26.675 1.00 90.62 112 LEU A O 1
ATOM 934 N N . ASP A 1 113 ? 8.347 -0.894 -28.236 1.00 86.25 113 ASP A N 1
ATOM 935 C CA . ASP A 1 113 ? 9.184 -1.864 -28.967 1.00 86.25 113 ASP A CA 1
ATOM 936 C C . ASP A 1 113 ? 10.292 -1.235 -29.825 1.00 86.25 113 ASP A C 1
ATOM 938 O O . ASP A 1 113 ? 11.419 -1.732 -29.844 1.00 86.25 113 ASP A O 1
ATOM 942 N N . LYS A 1 114 ? 10.005 -0.119 -30.507 1.00 90.94 114 LYS A N 1
ATOM 943 C CA . LYS A 1 114 ? 10.889 0.504 -31.521 1.00 90.94 114 LYS A CA 1
ATOM 944 C C . LYS A 1 114 ? 11.638 1.740 -31.017 1.00 90.94 114 LYS A C 1
ATOM 946 O O . LYS A 1 114 ? 11.939 2.656 -31.775 1.00 90.94 114 LYS A O 1
ATOM 951 N N . VAL A 1 115 ? 11.907 1.779 -29.720 1.00 90.81 115 VAL A N 1
ATOM 952 C CA . VAL A 1 115 ? 12.532 2.910 -29.029 1.00 90.81 115 VAL A CA 1
ATOM 953 C C . VAL A 1 115 ? 13.863 2.448 -28.439 1.00 90.81 115 VAL A C 1
ATOM 955 O O . VAL A 1 115 ? 13.982 1.296 -28.020 1.00 90.81 115 VAL A O 1
ATOM 958 N N . SER A 1 116 ? 14.883 3.312 -28.419 1.00 92.19 116 SER A N 1
ATOM 959 C CA . SER A 1 116 ? 16.171 2.941 -27.819 1.00 92.19 116 SER A CA 1
ATOM 960 C C . SER A 1 116 ? 16.028 2.698 -26.314 1.00 92.19 116 SER A C 1
ATOM 962 O O . SER A 1 116 ? 15.188 3.309 -25.652 1.00 92.19 116 SER A O 1
ATOM 964 N N . GLU A 1 117 ? 16.877 1.832 -25.762 1.00 87.69 117 GLU A N 1
ATOM 965 C CA . GLU A 1 117 ? 16.804 1.397 -24.361 1.00 87.69 117 GLU A CA 1
ATOM 966 C C . GLU A 1 117 ? 16.757 2.567 -23.365 1.00 87.69 117 GLU A C 1
ATOM 968 O O . GLU A 1 117 ? 15.919 2.611 -22.465 1.00 87.69 117 GLU A O 1
ATOM 973 N N . ARG A 1 118 ? 17.591 3.589 -23.594 1.00 88.38 118 ARG A N 1
ATOM 974 C CA . ARG A 1 118 ? 17.619 4.817 -22.788 1.00 88.38 118 ARG A CA 1
ATOM 975 C C . ARG A 1 118 ? 16.260 5.520 -22.750 1.00 88.38 118 ARG A C 1
ATOM 977 O O . ARG A 1 118 ? 15.834 5.980 -21.690 1.00 88.38 118 ARG A O 1
ATOM 984 N N . TYR A 1 119 ? 15.595 5.632 -23.898 1.00 90.75 119 TYR A N 1
ATOM 985 C CA . TYR A 1 119 ? 14.288 6.276 -23.990 1.00 90.75 119 TYR A CA 1
ATOM 986 C C . TYR A 1 119 ? 13.183 5.402 -23.400 1.00 90.75 119 TYR A C 1
ATOM 988 O O . TYR A 1 119 ? 12.307 5.956 -22.747 1.00 90.75 119 TYR A O 1
ATOM 996 N N . LYS A 1 120 ? 13.242 4.067 -23.533 1.00 91.44 120 LYS A N 1
ATOM 997 C CA . LYS A 1 120 ? 12.279 3.172 -22.864 1.00 91.44 120 LYS A CA 1
ATOM 998 C C . LYS A 1 120 ? 12.280 3.396 -21.356 1.00 91.44 120 LYS A C 1
ATOM 1000 O O . LYS A 1 120 ? 11.225 3.647 -20.789 1.00 91.44 120 LYS A O 1
ATOM 1005 N N . ILE A 1 121 ? 13.468 3.383 -20.742 1.00 90.06 121 ILE A N 1
ATOM 1006 C CA . ILE A 1 121 ? 13.647 3.607 -19.299 1.00 90.06 121 ILE A CA 1
ATOM 1007 C C . ILE A 1 121 ? 13.170 5.008 -18.902 1.00 90.06 121 ILE A C 1
ATOM 1009 O O . ILE A 1 121 ? 12.451 5.174 -17.922 1.00 90.06 121 ILE A O 1
ATOM 1013 N N . THR A 1 122 ? 13.561 6.032 -19.662 1.00 91.94 122 THR A N 1
ATOM 1014 C CA . THR A 1 122 ? 13.221 7.422 -19.321 1.00 91.94 122 THR A CA 1
ATOM 1015 C C . THR A 1 122 ? 11.713 7.664 -19.420 1.00 91.94 122 THR A C 1
ATOM 1017 O O . THR A 1 122 ? 11.124 8.248 -18.514 1.00 91.94 122 THR A O 1
ATOM 1020 N N . LEU A 1 123 ? 11.072 7.190 -20.493 1.00 93.94 123 LEU A N 1
ATOM 1021 C CA . LEU A 1 123 ? 9.634 7.349 -20.713 1.00 93.94 123 LEU A CA 1
ATOM 1022 C C . LEU A 1 123 ? 8.807 6.523 -19.725 1.00 93.94 123 LEU A C 1
ATOM 1024 O O . LEU A 1 123 ? 7.780 7.008 -19.260 1.00 93.94 123 LEU A O 1
ATOM 1028 N N . SER A 1 124 ? 9.251 5.319 -19.357 1.00 94.12 124 SER A N 1
ATOM 1029 C CA . SER A 1 124 ? 8.544 4.501 -18.370 1.00 94.12 124 SER A CA 1
ATOM 1030 C C . SER A 1 124 ? 8.631 5.067 -16.953 1.00 94.12 124 SER A C 1
ATOM 1032 O O . SER A 1 124 ? 7.641 5.033 -16.225 1.00 94.12 124 SER A O 1
ATOM 1034 N N . ILE A 1 125 ? 9.777 5.638 -16.560 1.00 93.12 125 ILE A N 1
ATOM 1035 C CA . ILE A 1 125 ? 9.905 6.372 -15.291 1.00 93.12 125 ILE A CA 1
ATOM 1036 C C . ILE A 1 125 ? 9.028 7.625 -15.315 1.00 93.12 125 ILE A C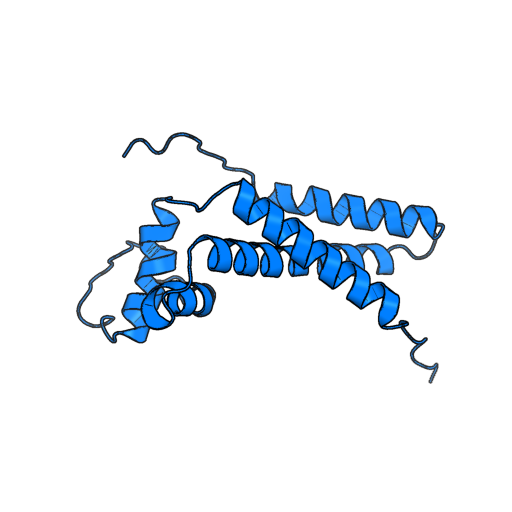 1
ATOM 1038 O O . ILE A 1 125 ? 8.302 7.871 -14.355 1.00 93.12 125 ILE A O 1
ATOM 1042 N N . ALA A 1 126 ? 9.058 8.396 -16.407 1.00 94.12 126 ALA A N 1
ATOM 1043 C CA . ALA A 1 126 ? 8.231 9.591 -16.545 1.00 94.12 126 ALA A CA 1
ATOM 1044 C C . ALA A 1 126 ? 6.735 9.258 -16.435 1.00 94.12 126 ALA A C 1
ATOM 1046 O O . ALA A 1 126 ? 6.026 9.932 -15.694 1.00 94.12 126 ALA A O 1
ATOM 1047 N N . ALA A 1 127 ? 6.279 8.189 -17.096 1.00 93.81 127 ALA A N 1
ATOM 1048 C CA . ALA A 1 127 ? 4.902 7.709 -17.004 1.00 93.81 127 ALA A CA 1
ATOM 1049 C C . ALA A 1 127 ? 4.517 7.316 -15.570 1.00 93.81 127 ALA A C 1
ATOM 1051 O O . ALA A 1 127 ? 3.461 7.719 -15.096 1.00 93.81 127 ALA A O 1
ATOM 1052 N N . ALA A 1 128 ? 5.388 6.589 -14.863 1.00 93.56 128 ALA A N 1
ATOM 1053 C CA . ALA A 1 128 ? 5.162 6.200 -13.470 1.00 93.56 128 ALA A CA 1
ATOM 1054 C C . ALA A 1 128 ? 5.127 7.399 -12.501 1.00 93.56 128 ALA A C 1
ATOM 1056 O O . ALA A 1 128 ? 4.448 7.358 -11.482 1.00 93.56 128 ALA A O 1
ATOM 1057 N N . ILE A 1 129 ? 5.855 8.482 -12.791 1.00 90.69 129 ILE A N 1
ATOM 1058 C CA . ILE A 1 129 ? 5.797 9.711 -11.985 1.00 90.69 129 ILE A CA 1
ATOM 1059 C C . ILE A 1 129 ? 4.499 10.474 -12.270 1.00 90.69 129 ILE A C 1
ATOM 1061 O O . ILE A 1 129 ? 3.846 10.951 -11.343 1.00 90.69 129 ILE A O 1
ATOM 1065 N N . THR A 1 130 ? 4.099 10.597 -13.538 1.00 89.50 130 THR A N 1
ATOM 1066 C CA . THR A 1 130 ? 2.907 11.370 -13.913 1.00 89.50 130 THR A CA 1
ATOM 1067 C C . THR A 1 130 ? 1.600 10.656 -13.570 1.00 89.50 130 THR A C 1
ATOM 1069 O O . THR A 1 130 ? 0.619 11.331 -13.257 1.00 89.50 130 THR A O 1
ATOM 1072 N N . SER A 1 131 ? 1.573 9.318 -13.524 1.00 87.12 131 SER A N 1
ATOM 1073 C CA . SER A 1 131 ? 0.396 8.544 -13.095 1.00 87.12 131 SER A CA 1
ATOM 1074 C C . SER A 1 131 ? -0.014 8.796 -11.645 1.00 87.12 131 SER A C 1
ATOM 1076 O O . SER A 1 131 ? -1.186 8.634 -11.313 1.00 87.12 131 SER A O 1
ATOM 1078 N N . ILE A 1 132 ? 0.908 9.256 -10.794 1.00 79.44 132 ILE A N 1
ATOM 1079 C CA . ILE A 1 132 ? 0.610 9.651 -9.407 1.00 79.44 132 ILE A CA 1
ATOM 1080 C C . ILE A 1 132 ? -0.369 10.837 -9.381 1.00 79.44 132 ILE A C 1
ATOM 1082 O O . ILE A 1 132 ? -1.254 10.901 -8.531 1.00 79.44 132 ILE A O 1
ATOM 1086 N N . PHE A 1 133 ? -0.263 11.753 -10.348 1.00 63.94 133 PHE A N 1
ATOM 1087 C CA . PHE A 1 133 ? -1.081 12.966 -10.401 1.00 63.94 133 PHE A CA 1
ATOM 1088 C C . PHE A 1 133 ? -2.492 12.738 -10.955 1.00 63.94 133 PHE A C 1
ATOM 1090 O O . PHE A 1 133 ? -3.385 13.529 -10.660 1.00 63.94 133 PHE A O 1
ATOM 1097 N N . GLY A 1 134 ? -2.729 11.642 -11.687 1.00 48.78 134 GLY A N 1
ATOM 1098 C CA . GLY A 1 134 ? -4.064 11.283 -12.183 1.00 48.78 134 GLY A CA 1
ATOM 1099 C C . GLY A 1 134 ? -5.069 10.973 -11.065 1.00 48.78 134 GLY A C 1
ATOM 1100 O O . GLY A 1 134 ? -6.259 11.209 -11.237 1.00 48.78 134 GLY A O 1
ATOM 1101 N N . ALA A 1 135 ? -4.584 10.518 -9.902 1.00 43.16 135 ALA A N 1
ATOM 1102 C CA . ALA A 1 135 ? -5.380 10.316 -8.688 1.00 43.16 135 ALA A CA 1
ATOM 1103 C C . ALA A 1 135 ? -5.382 11.536 -7.740 1.00 43.16 135 ALA A C 1
ATOM 1105 O O . ALA A 1 135 ? -6.175 11.585 -6.807 1.00 43.16 135 ALA A O 1
ATOM 1106 N N . ALA A 1 136 ? -4.517 12.533 -7.970 1.00 39.53 136 ALA A N 1
ATOM 1107 C CA . ALA A 1 136 ? -4.368 13.717 -7.115 1.00 39.53 136 ALA A CA 1
ATOM 1108 C C . ALA A 1 136 ? -5.254 14.908 -7.538 1.00 39.53 136 ALA A C 1
ATOM 1110 O O . ALA A 1 136 ? -5.174 15.989 -6.947 1.00 39.53 136 ALA A O 1
ATOM 1111 N N . TYR A 1 137 ? -6.106 14.744 -8.553 1.00 34.97 137 TYR A N 1
ATOM 1112 C CA . TYR A 1 137 ? -7.029 15.786 -8.997 1.00 34.97 137 TYR A CA 1
ATOM 1113 C C . TYR A 1 137 ? -8.305 15.768 -8.142 1.00 34.97 137 TYR A C 1
ATOM 1115 O O . TYR A 1 137 ? -9.320 15.229 -8.557 1.00 34.97 137 TYR A O 1
ATOM 1123 N N . ILE A 1 138 ? -8.185 16.284 -6.913 1.00 35.75 138 ILE A N 1
ATOM 1124 C CA . ILE A 1 138 ? -9.139 17.078 -6.101 1.00 35.75 138 ILE A CA 1
ATOM 1125 C C . ILE A 1 138 ? -8.464 17.228 -4.723 1.00 35.75 138 ILE A C 1
ATOM 1127 O O . ILE A 1 138 ? -8.793 16.586 -3.731 1.00 35.75 138 ILE A O 1
ATOM 1131 N N . GLY A 1 139 ? -7.431 18.069 -4.666 1.00 35.06 139 GLY A N 1
ATOM 1132 C CA . GLY A 1 139 ? -6.851 18.522 -3.406 1.00 35.06 139 GLY A CA 1
ATOM 1133 C C . GLY A 1 139 ? -7.682 19.667 -2.838 1.00 35.06 139 GLY A C 1
ATOM 1134 O O . GLY A 1 139 ? -7.312 20.828 -3.004 1.00 35.06 139 GLY A O 1
ATOM 1135 N N . VAL A 1 140 ? -8.797 19.372 -2.163 1.00 37.81 140 VAL A N 1
ATOM 1136 C CA . VAL A 1 140 ? -9.451 20.376 -1.308 1.00 37.81 140 VAL A CA 1
ATOM 1137 C C . VAL A 1 140 ? -8.637 20.472 -0.022 1.00 37.81 140 VAL A C 1
ATOM 1139 O O . VAL A 1 140 ? -8.925 19.836 0.985 1.00 37.81 140 VAL A O 1
ATOM 1142 N N . ARG A 1 141 ? -7.589 21.299 -0.060 1.00 39.91 141 ARG A N 1
ATOM 1143 C CA . ARG A 1 141 ? -6.819 21.740 1.111 1.00 39.91 141 ARG A CA 1
ATOM 1144 C C . ARG A 1 141 ? -7.645 22.737 1.946 1.00 39.91 141 ARG A C 1
ATOM 1146 O O . ARG A 1 141 ? -7.189 23.845 2.184 1.00 39.91 141 ARG A O 1
ATOM 1153 N N . ASN A 1 142 ? -8.881 22.374 2.294 1.00 43.88 142 ASN A N 1
ATOM 1154 C CA . ASN A 1 142 ? -9.806 23.113 3.158 1.00 43.88 142 ASN A CA 1
ATOM 1155 C C . ASN A 1 142 ? -10.911 22.155 3.642 1.00 43.88 142 ASN A C 1
ATOM 1157 O O . ASN A 1 142 ? -12.024 22.164 3.122 1.00 43.88 142 ASN A O 1
ATOM 1161 N N . GLN A 1 143 ? -10.616 21.325 4.641 1.00 43.84 143 GLN A N 1
ATOM 1162 C CA . GLN A 1 143 ? -11.658 20.731 5.483 1.00 43.84 143 GLN A CA 1
ATOM 1163 C C . GLN A 1 143 ? -11.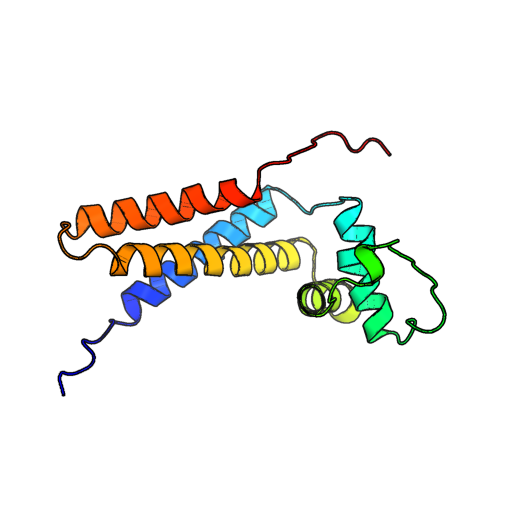541 21.355 6.874 1.00 43.84 143 GLN A C 1
ATOM 1165 O O . GLN A 1 143 ? -10.975 20.780 7.795 1.00 43.84 143 GLN A O 1
ATOM 1170 N N . TYR A 1 144 ? -12.030 22.592 6.987 1.00 38.00 144 TYR A N 1
ATOM 1171 C CA . TYR A 1 144 ? -12.491 23.136 8.259 1.00 38.00 144 TYR A CA 1
ATOM 1172 C C . TYR A 1 144 ? -13.911 22.620 8.475 1.00 38.00 144 TYR A C 1
ATOM 1174 O O . TYR A 1 144 ? -14.840 23.327 8.106 1.00 38.00 144 TYR A O 1
ATOM 1182 N N . TRP A 1 145 ? -14.061 21.400 8.992 1.00 42.78 145 TRP A N 1
ATOM 1183 C CA . TRP A 1 145 ? -15.253 20.931 9.712 1.00 42.78 145 TRP A CA 1
ATOM 1184 C C . TRP A 1 145 ? -14.826 19.852 10.706 1.00 42.78 145 TRP A C 1
ATOM 1186 O O . TRP A 1 145 ? -14.368 18.779 10.254 1.00 42.78 145 TRP A O 1
#